Protein AF-W2LVV0-F1 (afdb_monomer_lite)

Radius of gyration: 15.82 Å; chains: 1; bounding box: 41×34×38 Å

pLDDT: mean 82.51, std 14.77, range [33.84, 97.62]

Foldseek 3Di:
DVPDDPLLVLLPDPPRDPVVSCVVCVVLQPPDDQFDQDDDDPPQKDFDPDLLLQVLCALCVLPPDDSLRSLVVLLVQLPVDPSCPPVDDPVNSVCSSVSVDQDDVSSVLSSCAVQVAWEWEFEAEPSNGTRDIDINHGPRHPYYWYWYDYPSGIMTGCPPSPD

Structure (mmCIF, N/CA/C/O backbone):
data_AF-W2LVV0-F1
#
_entry.id   AF-W2LVV0-F1
#
loop_
_atom_site.group_PDB
_atom_site.id
_atom_site.type_symbol
_atom_site.label_atom_id
_atom_site.label_alt_id
_atom_site.label_comp_id
_atom_site.label_asym_id
_atom_site.label_entity_id
_atom_site.label_seq_id
_atom_site.pdbx_PDB_ins_code
_atom_site.Cartn_x
_atom_site.Cartn_y
_atom_site.Cartn_z
_atom_site.occupancy
_atom_site.B_iso_or_equiv
_atom_site.auth_seq_id
_atom_site.auth_comp_id
_atom_site.auth_asym_id
_atom_site.auth_atom_id
_atom_site.pdbx_PDB_model_num
ATOM 1 N N . MET A 1 1 ? 4.315 15.060 -14.607 1.00 45.94 1 MET A N 1
ATOM 2 C CA . MET A 1 1 ? 5.016 15.284 -13.320 1.00 45.94 1 MET A CA 1
ATOM 3 C C . MET A 1 1 ? 4.344 16.292 -12.378 1.00 45.94 1 MET A C 1
ATOM 5 O O . MET A 1 1 ? 4.401 16.068 -11.175 1.00 45.94 1 MET A O 1
ATOM 9 N N . ASP A 1 2 ? 3.670 17.359 -12.835 1.00 46.56 2 ASP A N 1
ATOM 10 C CA . ASP A 1 2 ? 3.174 18.413 -11.917 1.00 46.56 2 ASP A CA 1
ATOM 11 C C . ASP A 1 2 ? 2.087 18.001 -10.910 1.00 46.56 2 ASP A C 1
ATOM 13 O O . ASP A 1 2 ? 1.953 18.652 -9.874 1.00 46.56 2 ASP A O 1
ATOM 17 N N . LYS A 1 3 ? 1.379 16.887 -11.133 1.00 51.88 3 LYS A N 1
ATOM 18 C CA . LYS A 1 3 ? 0.331 16.383 -10.225 1.00 51.88 3 LYS A CA 1
ATOM 19 C C . LYS A 1 3 ? 0.839 15.521 -9.056 1.00 51.88 3 LYS A C 1
ATOM 21 O O . LYS A 1 3 ? 0.043 15.185 -8.185 1.00 51.88 3 LYS A O 1
ATOM 26 N N . LEU A 1 4 ? 2.119 15.136 -9.019 1.00 50.88 4 LEU A N 1
ATOM 27 C CA . LEU A 1 4 ? 2.638 14.309 -7.921 1.00 50.88 4 LEU A CA 1
ATOM 28 C C . LEU A 1 4 ? 2.866 15.133 -6.641 1.00 50.88 4 LEU A C 1
ATOM 30 O O . LEU A 1 4 ? 3.274 16.296 -6.692 1.00 50.88 4 LEU A O 1
ATOM 34 N N . HIS A 1 5 ? 2.625 14.516 -5.485 1.00 59.22 5 HIS A N 1
ATOM 35 C CA . HIS A 1 5 ? 2.910 15.107 -4.177 1.00 59.22 5 HIS A CA 1
ATOM 36 C C . HIS A 1 5 ? 4.422 15.321 -4.000 1.00 59.22 5 HIS A C 1
ATOM 38 O O . HIS A 1 5 ? 5.210 14.532 -4.517 1.00 59.22 5 HIS A O 1
ATOM 44 N N . ALA A 1 6 ? 4.837 16.377 -3.294 1.00 66.81 6 ALA A N 1
ATOM 45 C CA . ALA A 1 6 ? 6.248 16.774 -3.194 1.00 66.81 6 ALA A CA 1
ATOM 46 C C . ALA A 1 6 ? 7.181 15.639 -2.703 1.00 66.81 6 ALA A C 1
ATOM 48 O O . ALA A 1 6 ? 8.152 15.352 -3.394 1.00 66.81 6 ALA A O 1
ATOM 49 N N . PRO A 1 7 ? 6.836 14.891 -1.639 1.00 62.72 7 PRO A N 1
ATOM 50 C CA . PRO A 1 7 ? 7.554 13.686 -1.237 1.00 62.72 7 PRO A CA 1
ATOM 51 C C . PRO A 1 7 ? 7.756 12.636 -2.336 1.00 62.72 7 PRO A C 1
ATOM 53 O O . PRO A 1 7 ? 8.855 12.106 -2.455 1.00 62.72 7 PRO A O 1
ATOM 56 N N . LEU A 1 8 ? 6.737 12.366 -3.161 1.00 61.12 8 LEU A N 1
ATOM 57 C CA . LEU A 1 8 ? 6.854 11.436 -4.289 1.00 61.12 8 LEU A CA 1
ATOM 58 C C . LEU A 1 8 ? 7.697 12.046 -5.408 1.00 61.12 8 LEU A C 1
ATOM 60 O O . LEU A 1 8 ? 8.566 11.371 -5.938 1.00 61.12 8 LEU A O 1
ATOM 64 N N . LYS A 1 9 ? 7.512 13.336 -5.725 1.00 66.94 9 LYS A N 1
ATOM 65 C CA . LYS A 1 9 ? 8.366 14.050 -6.690 1.00 66.94 9 LYS A CA 1
ATOM 66 C C . LYS A 1 9 ? 9.838 13.976 -6.305 1.00 66.94 9 LYS A C 1
ATOM 68 O O . LYS A 1 9 ? 10.665 13.867 -7.199 1.00 66.94 9 LYS A O 1
ATOM 73 N N . ASP A 1 10 ? 10.148 14.053 -5.014 1.00 64.88 10 ASP A N 1
ATOM 74 C CA . ASP A 1 10 ? 11.518 13.976 -4.515 1.00 64.88 10 ASP A CA 1
ATOM 75 C C . ASP A 1 10 ? 12.077 12.551 -4.591 1.00 64.88 10 ASP A C 1
ATOM 77 O O . ASP A 1 10 ? 13.231 12.399 -4.976 1.00 64.88 10 ASP A O 1
ATOM 81 N N . ILE A 1 11 ? 11.263 11.521 -4.317 1.00 64.25 11 ILE A N 1
ATOM 82 C CA . ILE A 1 11 ? 11.624 10.108 -4.555 1.00 64.25 11 ILE A CA 1
ATOM 83 C C . ILE A 1 11 ? 11.912 9.854 -6.040 1.00 64.25 11 ILE A C 1
ATOM 85 O O . ILE A 1 11 ? 12.829 9.110 -6.369 1.00 64.25 11 ILE A O 1
ATOM 89 N N . LEU A 1 12 ? 11.171 10.510 -6.938 1.00 60.22 12 LEU A N 1
ATOM 90 C CA . LEU A 1 12 ? 11.363 10.407 -8.386 1.00 60.22 12 LEU A CA 1
ATOM 91 C C . LEU A 1 12 ? 12.604 11.138 -8.923 1.00 60.22 12 LEU A C 1
ATOM 93 O O . LEU A 1 12 ? 12.860 11.089 -10.128 1.00 60.22 12 LEU A O 1
ATOM 97 N N . ARG A 1 13 ? 13.358 11.867 -8.092 1.00 68.19 13 ARG A N 1
ATOM 98 C CA . ARG A 1 13 ? 14.565 12.552 -8.566 1.00 68.19 13 ARG A CA 1
ATOM 99 C C . ARG A 1 13 ? 15.727 11.575 -8.675 1.00 68.19 13 ARG A C 1
ATOM 101 O O . ARG A 1 13 ? 15.986 10.787 -7.774 1.00 68.19 13 ARG A O 1
ATOM 108 N N . THR A 1 14 ? 16.498 11.705 -9.749 1.00 55.34 14 THR A N 1
ATOM 109 C CA . THR A 1 14 ? 17.702 10.900 -10.016 1.00 55.34 14 THR A CA 1
ATOM 110 C C . THR A 1 14 ? 18.805 11.032 -8.955 1.00 55.34 14 THR A C 1
ATOM 112 O O . THR A 1 14 ? 19.739 10.238 -8.959 1.00 55.34 14 THR A O 1
ATOM 115 N N . ASP A 1 15 ? 18.724 12.015 -8.055 1.00 73.12 15 ASP A N 1
ATOM 116 C CA . ASP A 1 15 ? 19.655 12.259 -6.946 1.00 73.12 15 ASP A CA 1
ATOM 117 C C . ASP A 1 15 ? 19.029 12.013 -5.555 1.00 73.12 15 ASP A C 1
ATOM 119 O O . ASP A 1 15 ? 19.514 12.538 -4.548 1.00 73.12 15 ASP A O 1
ATOM 123 N N . PHE A 1 16 ? 17.954 11.218 -5.480 1.00 61.31 16 PHE A N 1
ATOM 124 C CA . PHE A 1 16 ? 17.218 10.964 -4.243 1.00 61.31 16 PHE A CA 1
ATOM 125 C C . PHE A 1 16 ? 18.111 10.436 -3.105 1.00 61.31 16 PHE A C 1
ATOM 127 O O . PHE A 1 16 ? 18.671 9.341 -3.163 1.00 61.31 16 PHE A O 1
ATOM 134 N N . ASN A 1 17 ? 18.192 11.209 -2.017 1.00 75.94 17 ASN A N 1
ATOM 135 C CA . ASN A 1 17 ? 18.851 10.812 -0.776 1.00 75.94 17 ASN A CA 1
ATOM 136 C C . ASN A 1 17 ? 17.813 10.593 0.330 1.00 75.94 17 ASN A C 1
ATOM 138 O O . ASN A 1 17 ? 17.211 11.543 0.840 1.00 75.94 17 ASN A O 1
ATOM 142 N N . ILE A 1 18 ? 17.662 9.336 0.745 1.00 62.00 18 ILE A N 1
ATOM 143 C CA . ILE A 1 18 ? 16.659 8.916 1.728 1.00 62.00 18 ILE A CA 1
ATOM 144 C C . ILE A 1 18 ? 16.819 9.596 3.098 1.00 62.00 18 ILE A C 1
ATOM 146 O O . ILE A 1 18 ? 15.822 9.929 3.736 1.00 62.00 18 ILE A O 1
ATOM 150 N N . ASN A 1 19 ? 18.051 9.876 3.536 1.00 65.88 19 ASN A N 1
ATOM 151 C CA . ASN A 1 19 ? 18.308 10.514 4.831 1.00 65.88 19 ASN A CA 1
ATOM 152 C C . ASN A 1 19 ? 17.931 11.999 4.800 1.00 65.88 19 ASN A C 1
ATOM 154 O O . ASN A 1 19 ? 17.332 12.516 5.744 1.00 65.88 19 ASN A O 1
ATOM 158 N N . THR A 1 20 ? 18.246 12.681 3.697 1.00 70.88 20 THR A N 1
ATOM 159 C CA . THR A 1 20 ? 17.878 14.086 3.481 1.00 70.88 20 THR A CA 1
ATOM 160 C C . THR A 1 20 ? 16.367 14.247 3.354 1.00 70.88 20 THR A C 1
ATOM 162 O O . THR A 1 20 ? 15.802 15.156 3.958 1.00 70.88 20 THR A O 1
ATOM 165 N N . TRP A 1 21 ? 15.704 13.342 2.631 1.00 73.50 21 TRP A N 1
ATOM 166 C CA . TRP A 1 21 ? 14.247 13.321 2.520 1.00 73.50 21 TRP A CA 1
ATOM 167 C C . TRP A 1 21 ? 13.585 13.084 3.880 1.00 73.50 21 TRP A C 1
ATOM 169 O O . TRP A 1 21 ? 12.680 13.825 4.261 1.00 73.50 21 TRP A O 1
ATOM 179 N N . HIS A 1 22 ? 14.076 12.110 4.654 1.00 59.84 22 HIS A N 1
ATOM 180 C CA . HIS A 1 22 ? 13.519 11.805 5.970 1.00 59.84 22 HIS A CA 1
ATOM 181 C C . HIS A 1 22 ? 13.619 13.009 6.911 1.00 59.84 22 HIS A C 1
ATOM 183 O O . HIS A 1 22 ? 12.620 13.389 7.512 1.00 59.84 22 HIS A O 1
ATOM 189 N N . ALA A 1 23 ? 14.778 13.673 6.970 1.00 71.00 23 ALA A N 1
ATOM 190 C CA . ALA A 1 23 ? 14.957 14.892 7.758 1.00 71.00 23 ALA A CA 1
ATOM 191 C C . ALA A 1 23 ? 14.060 16.045 7.273 1.00 71.00 23 ALA A C 1
ATOM 193 O O . ALA A 1 23 ? 13.459 16.752 8.084 1.00 71.00 23 ALA A O 1
ATOM 194 N N . ALA A 1 24 ? 13.932 16.222 5.953 1.00 68.94 24 ALA A N 1
ATOM 195 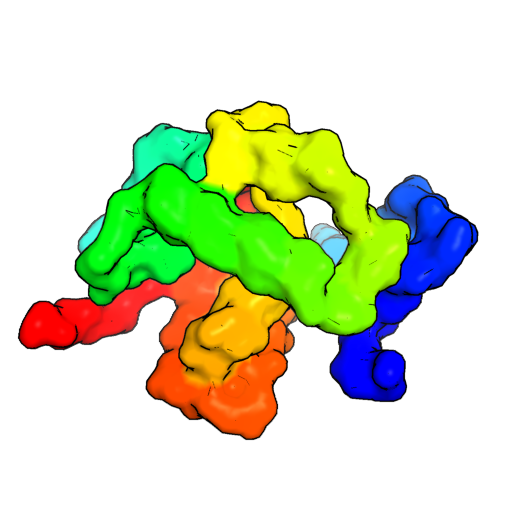C CA . ALA A 1 24 ? 13.117 17.280 5.362 1.00 68.94 24 ALA A CA 1
ATOM 196 C C . ALA A 1 24 ? 11.632 17.127 5.706 1.00 68.94 24 ALA A C 1
ATOM 198 O O . ALA A 1 24 ? 10.971 18.127 5.975 1.00 68.94 24 ALA A O 1
ATOM 199 N N . TYR A 1 25 ? 11.117 15.898 5.761 1.00 66.62 25 TYR A N 1
ATOM 200 C CA . TYR A 1 25 ? 9.703 15.618 6.016 1.00 66.62 25 TYR A CA 1
ATOM 201 C C . TYR A 1 25 ? 9.405 15.132 7.443 1.00 66.62 25 TYR A C 1
ATOM 203 O O . TYR A 1 25 ? 8.243 14.913 7.781 1.00 66.62 25 TYR A O 1
ATOM 211 N N . GLN A 1 26 ? 10.412 15.054 8.321 1.00 63.00 26 GLN A N 1
ATOM 212 C CA . GLN A 1 26 ? 10.257 14.645 9.724 1.00 63.00 26 GLN A CA 1
ATOM 213 C C . GLN A 1 26 ? 9.251 15.523 10.483 1.00 63.00 26 GLN A C 1
ATOM 215 O O . GLN A 1 26 ? 8.504 15.031 11.319 1.00 63.00 26 GLN A O 1
ATOM 220 N N . HIS A 1 27 ? 9.178 16.815 10.159 1.00 60.56 27 HIS A N 1
ATOM 221 C CA . HIS A 1 27 ? 8.241 17.756 10.780 1.00 60.56 27 HIS A CA 1
ATOM 222 C C . HIS A 1 27 ? 6.764 17.498 10.421 1.00 60.56 27 HIS A C 1
ATOM 224 O O . HIS A 1 27 ? 5.877 17.990 11.119 1.00 60.56 27 HIS A O 1
ATOM 230 N N . LEU A 1 28 ? 6.481 16.731 9.357 1.00 57.31 28 LEU A N 1
ATOM 231 C CA . LEU A 1 28 ? 5.122 16.269 9.042 1.00 57.31 28 LEU A CA 1
ATOM 232 C C . LEU A 1 28 ? 4.650 15.189 10.028 1.00 57.31 28 LEU A C 1
ATOM 234 O O . LEU A 1 28 ? 3.449 14.981 10.191 1.00 57.31 28 LEU A O 1
ATOM 238 N N . ILE A 1 29 ? 5.583 14.538 10.726 1.00 57.69 29 ILE A N 1
ATOM 239 C CA . ILE A 1 29 ? 5.313 13.587 11.802 1.00 57.69 29 ILE A CA 1
ATOM 240 C C . ILE A 1 29 ? 5.043 14.415 13.070 1.00 57.69 29 ILE A C 1
ATOM 242 O O . ILE A 1 29 ? 5.929 14.686 13.873 1.00 57.69 29 ILE A O 1
ATOM 246 N N . SER A 1 30 ? 3.808 14.907 13.217 1.00 55.44 30 SER A N 1
ATOM 247 C CA . SER A 1 30 ? 3.424 15.870 14.264 1.00 55.44 30 SER A CA 1
ATOM 248 C C . SER A 1 30 ? 3.599 15.293 15.675 1.00 55.44 30 SER A C 1
ATOM 250 O O . SER A 1 30 ? 2.808 14.451 16.090 1.00 55.44 30 SER A O 1
ATOM 252 N N . ASP A 1 31 ? 4.631 15.704 16.413 1.00 54.41 31 ASP A N 1
ATOM 253 C CA . ASP A 1 31 ? 5.027 15.108 17.707 1.00 54.41 31 ASP A CA 1
ATOM 254 C C . ASP A 1 31 ? 4.272 15.679 18.934 1.00 54.41 31 ASP A C 1
ATOM 256 O O . ASP A 1 31 ? 4.563 15.331 20.074 1.00 54.41 31 ASP A O 1
ATOM 260 N N . GLY A 1 32 ? 3.293 16.575 18.728 1.00 52.22 32 GLY A N 1
ATOM 261 C CA . GLY A 1 32 ? 2.701 17.373 19.820 1.00 52.22 32 GLY A CA 1
ATOM 262 C C . GLY A 1 32 ? 1.173 17.477 19.882 1.00 52.22 32 GLY A C 1
ATOM 263 O O . GLY A 1 32 ? 0.648 17.983 20.872 1.00 52.22 32 GLY A O 1
ATOM 264 N N . ALA A 1 33 ? 0.432 17.011 18.875 1.00 55.22 33 ALA A N 1
ATOM 265 C CA . ALA A 1 33 ? -1.031 16.964 18.930 1.00 55.22 33 ALA A CA 1
ATOM 266 C C . ALA A 1 33 ? -1.498 15.602 19.459 1.00 55.22 33 ALA A C 1
ATOM 268 O O . ALA A 1 33 ? -0.857 14.582 19.209 1.00 55.22 33 ALA A O 1
ATOM 269 N N . THR A 1 34 ? -2.638 15.547 20.157 1.00 63.25 34 THR A N 1
ATOM 270 C CA . THR A 1 34 ? -3.298 14.270 20.462 1.00 63.25 34 THR A CA 1
ATOM 271 C C . THR A 1 34 ? -3.759 13.646 19.143 1.00 63.25 34 THR A C 1
ATOM 273 O O . THR A 1 34 ? -4.863 13.904 18.675 1.00 63.25 34 THR A O 1
ATOM 276 N N . ARG A 1 35 ? -2.866 12.883 18.505 1.00 67.19 35 ARG A N 1
ATOM 277 C CA . ARG A 1 35 ? -3.097 12.201 17.229 1.00 67.19 35 ARG A CA 1
ATOM 278 C C . ARG A 1 35 ? -4.361 11.339 17.319 1.00 67.19 35 ARG A C 1
ATOM 280 O O . ARG A 1 35 ? -4.584 10.696 18.352 1.00 67.19 35 ARG A O 1
ATOM 287 N N . GLU A 1 36 ? -5.165 11.347 16.250 1.00 79.62 36 GLU A N 1
ATOM 288 C CA . GLU A 1 36 ? -6.372 10.517 16.102 1.00 79.62 36 GLU A CA 1
ATOM 289 C C . GLU A 1 36 ? -6.025 9.063 16.429 1.00 79.62 36 GLU A C 1
ATOM 291 O O . GLU A 1 36 ? -5.108 8.498 15.838 1.00 79.62 36 GLU A O 1
ATOM 296 N N . LEU A 1 37 ? -6.739 8.452 17.375 1.00 77.19 37 LEU A N 1
ATOM 297 C CA . LEU A 1 37 ? -6.604 7.023 17.631 1.00 77.19 37 LEU A CA 1
ATOM 298 C C . LEU A 1 37 ? -7.359 6.263 16.538 1.00 77.19 37 LEU A C 1
ATOM 300 O O . LEU A 1 37 ? -8.590 6.310 16.493 1.00 77.19 37 LEU A O 1
ATOM 304 N N . VAL A 1 38 ? -6.637 5.533 15.695 1.00 75.62 38 VAL A N 1
ATOM 305 C CA . VAL A 1 38 ? -7.236 4.695 14.659 1.00 75.62 38 VAL A CA 1
ATOM 306 C C . VAL A 1 38 ? -7.567 3.346 15.283 1.00 75.62 38 VAL A C 1
ATOM 308 O O . VAL A 1 38 ? -6.683 2.557 15.602 1.00 75.62 38 VAL A O 1
ATOM 311 N N . ARG A 1 39 ? -8.858 3.076 15.486 1.00 75.94 39 ARG A N 1
ATOM 312 C CA . ARG A 1 39 ? -9.323 1.766 15.955 1.00 75.94 39 ARG A CA 1
ATOM 313 C C . ARG A 1 39 ? -9.569 0.867 14.749 1.00 75.94 39 ARG A C 1
ATOM 315 O O . ARG A 1 39 ? -10.479 1.134 13.968 1.00 75.94 39 ARG A O 1
ATOM 322 N N . PHE A 1 40 ? -8.764 -0.180 14.611 1.00 70.75 40 PHE A N 1
ATOM 323 C CA . PHE A 1 40 ? -8.925 -1.199 13.582 1.00 70.75 40 PHE A CA 1
ATOM 324 C C . PHE A 1 40 ? -8.972 -2.582 14.230 1.00 70.75 40 PHE A C 1
ATOM 326 O O . PHE A 1 40 ? -8.094 -2.969 14.996 1.00 70.75 40 PHE A O 1
ATOM 333 N N . SER A 1 41 ? -10.049 -3.308 13.962 1.00 70.69 41 SER A N 1
ATOM 334 C CA . SER A 1 41 ? -10.287 -4.658 14.461 1.00 70.69 41 SER A CA 1
ATOM 335 C C . SER A 1 41 ? -11.260 -5.367 13.530 1.00 70.69 41 SER A C 1
ATOM 337 O O . SER A 1 41 ? -12.104 -4.723 12.904 1.00 70.69 41 SER A O 1
ATOM 339 N N . ALA A 1 42 ? -11.181 -6.693 13.469 1.00 69.69 42 ALA A N 1
ATOM 340 C CA . ALA A 1 42 ? -12.230 -7.488 12.842 1.00 69.69 42 ALA A CA 1
ATOM 341 C C . ALA A 1 42 ? -13.589 -7.249 13.549 1.00 69.69 42 ALA A C 1
ATOM 343 O O . ALA A 1 42 ? -13.599 -6.994 14.759 1.00 69.69 42 ALA A O 1
ATOM 344 N N . PRO A 1 43 ? -14.730 -7.340 12.837 1.00 77.62 43 PRO A N 1
ATOM 345 C CA . PRO A 1 43 ? -14.865 -7.712 11.423 1.00 77.62 43 PRO A CA 1
ATOM 346 C C . PRO A 1 43 ? -14.718 -6.541 10.436 1.00 77.62 43 PRO A C 1
ATOM 348 O O . PRO A 1 43 ? -14.614 -6.779 9.238 1.00 77.62 43 PRO A O 1
ATOM 351 N N . ASP A 1 44 ? -14.672 -5.297 10.919 1.00 81.12 44 ASP A N 1
ATOM 352 C CA . ASP A 1 44 ? -14.658 -4.091 10.071 1.00 81.12 44 ASP A CA 1
ATOM 353 C C . ASP A 1 44 ? -13.342 -3.908 9.293 1.00 81.12 44 ASP A C 1
ATOM 355 O O . ASP A 1 44 ? -13.233 -3.056 8.409 1.00 81.12 44 ASP A O 1
ATOM 359 N N . TRP A 1 45 ? -12.328 -4.702 9.636 1.00 87.50 45 TRP A N 1
ATOM 360 C CA . TRP A 1 45 ? -11.016 -4.715 9.010 1.00 87.50 45 TRP A CA 1
ATOM 361 C C . TRP A 1 45 ? -10.606 -6.137 8.668 1.00 87.50 45 TRP A C 1
ATOM 363 O O . TRP A 1 45 ? -10.685 -7.043 9.503 1.00 87.50 45 TRP A O 1
ATOM 373 N N . TYR A 1 46 ? -10.085 -6.305 7.458 1.00 89.44 46 TYR A N 1
ATOM 374 C CA . TYR A 1 46 ? -9.319 -7.479 7.102 1.00 89.44 46 TYR A CA 1
ATOM 375 C C . TYR A 1 46 ? -7.877 -7.248 7.542 1.00 89.44 46 TYR A C 1
ATOM 377 O O . TYR A 1 46 ? -7.193 -6.332 7.076 1.00 89.44 46 TYR A O 1
ATOM 385 N N . ILE A 1 47 ? -7.449 -8.083 8.482 1.00 88.50 47 ILE A N 1
ATOM 386 C CA . ILE A 1 47 ? -6.104 -8.099 9.039 1.00 88.50 47 ILE A CA 1
ATOM 387 C C . ILE A 1 47 ? -5.474 -9.400 8.532 1.00 88.50 47 ILE A C 1
ATOM 389 O O . ILE A 1 47 ? -5.949 -10.473 8.914 1.00 88.50 47 ILE A O 1
ATOM 393 N N . PRO A 1 48 ? -4.463 -9.333 7.646 1.00 88.94 48 PRO A N 1
ATOM 394 C CA . PRO A 1 48 ? -3.741 -10.513 7.170 1.00 88.94 48 PRO A CA 1
ATOM 395 C C . PRO A 1 48 ? -3.093 -11.311 8.319 1.00 88.94 48 PRO A C 1
ATOM 397 O O . PRO A 1 48 ? 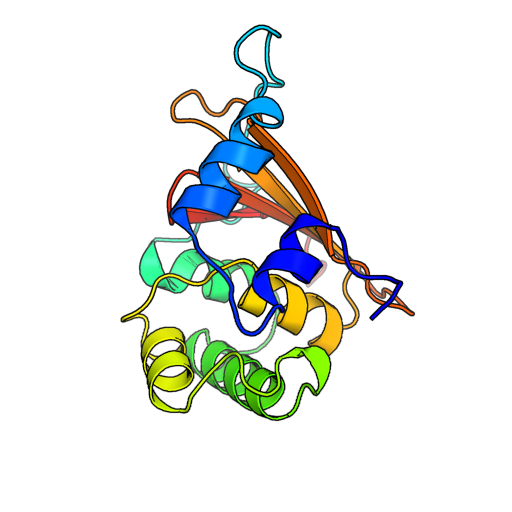-3.230 -10.965 9.489 1.00 88.94 48 PRO A O 1
ATOM 400 N N . VAL A 1 49 ? -2.383 -12.394 8.008 1.00 84.12 49 VAL A N 1
ATOM 401 C CA . VAL A 1 49 ? -1.520 -13.091 8.991 1.00 84.12 49 VAL A CA 1
ATOM 402 C C . VAL A 1 49 ? -0.039 -12.877 8.670 1.00 84.12 49 VAL A C 1
ATOM 404 O O . VAL A 1 49 ? 0.795 -12.810 9.567 1.00 84.12 49 VAL A O 1
ATOM 407 N N . ASP A 1 50 ? 0.291 -12.760 7.384 1.00 84.19 50 ASP A N 1
ATOM 408 C CA . ASP A 1 50 ? 1.653 -12.568 6.892 1.00 84.19 50 ASP A CA 1
ATOM 409 C C . ASP A 1 50 ? 1.958 -11.073 6.734 1.00 84.19 50 ASP A C 1
ATOM 411 O O . ASP A 1 50 ? 1.373 -10.406 5.880 1.00 84.19 50 ASP A O 1
ATOM 415 N N . GLU A 1 51 ? 2.893 -10.564 7.540 1.00 82.19 51 GLU A N 1
ATOM 416 C CA . GLU A 1 51 ? 3.361 -9.175 7.493 1.00 82.19 51 GLU A CA 1
ATOM 417 C C . GLU A 1 51 ? 3.945 -8.793 6.135 1.00 82.19 51 GLU A C 1
ATOM 419 O O . GLU A 1 51 ? 3.563 -7.770 5.565 1.00 82.19 51 GLU A O 1
ATOM 424 N N . ARG A 1 52 ? 4.824 -9.629 5.576 1.00 84.50 52 ARG A N 1
ATOM 425 C CA . ARG A 1 52 ? 5.564 -9.313 4.344 1.00 84.50 52 ARG A CA 1
ATOM 426 C C . ARG A 1 52 ? 4.653 -9.262 3.128 1.00 84.50 52 ARG A C 1
ATOM 428 O O . ARG A 1 52 ? 4.936 -8.550 2.170 1.00 84.50 52 ARG A O 1
ATOM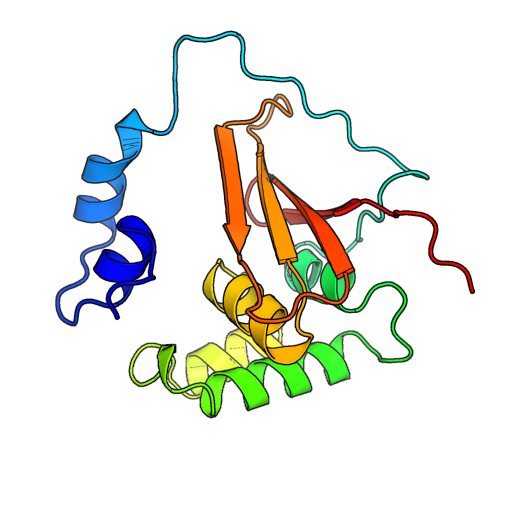 435 N N . ARG A 1 53 ? 3.544 -10.000 3.174 1.00 89.12 53 ARG A N 1
ATOM 436 C CA . ARG A 1 53 ? 2.528 -10.027 2.113 1.00 89.12 53 ARG A CA 1
ATOM 437 C C . ARG A 1 53 ? 1.278 -9.231 2.462 1.00 89.12 53 ARG A C 1
ATOM 439 O O . ARG A 1 53 ? 0.339 -9.218 1.669 1.00 89.12 53 ARG A O 1
ATOM 446 N N . SER A 1 54 ? 1.258 -8.555 3.610 1.00 92.19 54 SER A N 1
ATOM 447 C CA . SER A 1 54 ? 0.053 -7.925 4.152 1.00 92.19 54 SER A CA 1
ATOM 448 C C . SER A 1 54 ? -0.565 -6.910 3.189 1.00 92.19 54 SER A C 1
ATOM 450 O O . SER A 1 54 ? -1.783 -6.919 3.015 1.00 92.19 54 SER A O 1
ATOM 452 N N . LEU A 1 55 ? 0.247 -6.116 2.474 1.00 94.94 55 LEU A N 1
ATOM 453 C CA . LEU A 1 55 ? -0.267 -5.196 1.455 1.00 94.94 55 LEU A CA 1
ATOM 454 C C . LEU A 1 55 ? -0.976 -5.939 0.314 1.00 94.94 55 LEU A C 1
ATOM 456 O O . LEU A 1 55 ? -2.099 -5.588 -0.036 1.00 94.94 55 LEU A O 1
ATOM 460 N N . PHE A 1 56 ? -0.355 -6.974 -0.256 1.00 95.44 56 PHE A N 1
ATOM 461 C CA . PHE A 1 56 ? -0.960 -7.737 -1.353 1.00 95.44 56 PHE A CA 1
ATOM 462 C C . PHE A 1 56 ? -2.221 -8.465 -0.904 1.00 95.44 56 PHE A C 1
ATOM 464 O O . PHE A 1 56 ? -3.222 -8.422 -1.611 1.00 95.44 56 PHE A O 1
ATOM 471 N N . CYS A 1 57 ? -2.205 -9.057 0.293 1.00 94.31 57 CYS A N 1
ATOM 472 C CA . CYS A 1 57 ? -3.389 -9.647 0.912 1.00 94.31 57 CYS A CA 1
ATOM 473 C C . CYS A 1 57 ? -4.523 -8.620 1.028 1.00 94.31 57 CYS A C 1
ATOM 475 O O . CYS A 1 57 ? -5.664 -8.935 0.711 1.00 94.31 57 CYS A O 1
ATOM 477 N N . CYS A 1 58 ? -4.217 -7.393 1.453 1.00 94.75 58 CYS A N 1
ATOM 478 C CA . CYS A 1 58 ? -5.191 -6.310 1.566 1.00 94.75 58 CYS A CA 1
ATOM 479 C C . CYS A 1 58 ? -5.758 -5.876 0.210 1.00 94.75 58 CYS A C 1
ATOM 481 O O . CYS A 1 58 ? -6.962 -5.680 0.084 1.00 94.75 58 CYS A O 1
ATOM 483 N N . LEU A 1 59 ? -4.901 -5.719 -0.797 1.00 94.69 59 LEU A N 1
ATOM 484 C CA . LEU A 1 59 ? -5.299 -5.222 -2.114 1.00 94.69 59 LEU A CA 1
ATOM 485 C C . LEU A 1 59 ? -6.059 -6.263 -2.946 1.00 94.69 59 LEU A C 1
ATOM 487 O O . LEU A 1 59 ? -6.927 -5.888 -3.729 1.00 94.69 59 LEU A O 1
ATOM 491 N N . VAL A 1 60 ? -5.751 -7.553 -2.771 1.00 94.94 60 VAL A N 1
ATOM 492 C CA . VAL A 1 60 ? -6.480 -8.652 -3.422 1.00 94.94 60 VAL A CA 1
ATOM 493 C C . VAL A 1 60 ? -7.752 -9.042 -2.668 1.00 94.94 60 VAL A C 1
ATOM 495 O O . VAL A 1 60 ? -8.558 -9.822 -3.168 1.00 94.94 60 VAL A O 1
ATOM 498 N N . HIS A 1 61 ? -7.952 -8.530 -1.452 1.00 92.19 61 HIS A N 1
ATOM 499 C CA . HIS A 1 61 ? -9.100 -8.904 -0.639 1.00 92.19 61 HIS A CA 1
ATOM 500 C C . HIS A 1 61 ? -10.416 -8.573 -1.365 1.00 92.19 61 HIS A C 1
ATOM 502 O O . HIS A 1 61 ? -10.637 -7.443 -1.798 1.00 92.19 61 HIS A O 1
ATOM 508 N N . GLY A 1 62 ? -11.279 -9.581 -1.516 1.00 86.06 62 GLY A N 1
ATOM 509 C CA . GLY A 1 62 ? -12.540 -9.476 -2.256 1.00 86.06 62 GLY A CA 1
ATOM 510 C C . GLY A 1 62 ? -12.413 -9.501 -3.784 1.00 86.06 62 GLY A C 1
ATOM 511 O O . GLY A 1 62 ? -13.409 -9.274 -4.464 1.00 86.06 62 GLY A O 1
ATOM 512 N N . LEU A 1 63 ? -11.223 -9.776 -4.325 1.00 90.38 63 LEU A N 1
ATOM 513 C CA . LEU A 1 63 ? -11.024 -10.133 -5.729 1.00 90.38 63 LEU A CA 1
ATOM 514 C C . LEU A 1 63 ? -10.954 -11.659 -5.876 1.00 90.38 63 LEU A C 1
ATOM 516 O O . LEU A 1 63 ? -10.467 -12.353 -4.983 1.00 90.38 63 LEU A O 1
ATOM 520 N N . ASP A 1 64 ? -11.390 -12.176 -7.023 1.00 92.25 64 ASP A N 1
ATOM 521 C CA . ASP A 1 64 ? -11.261 -13.596 -7.377 1.00 92.25 64 ASP A CA 1
ATOM 522 C C . ASP A 1 64 ? -9.851 -13.891 -7.924 1.00 92.25 64 ASP A C 1
ATOM 524 O O . ASP A 1 64 ? -9.648 -14.128 -9.113 1.00 92.25 64 ASP A O 1
ATOM 528 N N . MET A 1 65 ? -8.841 -13.735 -7.063 1.00 93.56 65 MET A N 1
ATOM 529 C CA . MET A 1 65 ? -7.429 -13.905 -7.413 1.00 93.56 65 MET A CA 1
ATOM 530 C C . MET A 1 65 ? -6.611 -14.323 -6.189 1.00 93.56 65 MET A C 1
ATOM 532 O O . MET A 1 65 ? -6.854 -13.860 -5.072 1.00 93.56 65 MET A O 1
ATOM 536 N N . SER A 1 66 ? -5.604 -15.179 -6.375 1.00 94.62 66 SER A N 1
ATOM 537 C CA . SER A 1 66 ? -4.673 -15.496 -5.288 1.00 94.62 66 SER A CA 1
ATOM 538 C C . SER A 1 66 ? -3.700 -14.341 -5.012 1.00 94.62 66 SER A C 1
ATOM 540 O O . SER A 1 66 ? -3.377 -13.541 -5.889 1.00 94.62 66 SER A O 1
ATOM 542 N N . VAL A 1 67 ? -3.148 -14.281 -3.795 1.00 94.00 67 VAL A N 1
ATOM 543 C CA . VAL A 1 67 ? -2.140 -13.266 -3.417 1.00 94.00 67 VAL A CA 1
ATOM 544 C C . VAL A 1 67 ? -0.922 -13.299 -4.349 1.00 94.00 67 VAL A C 1
ATOM 546 O O . VAL A 1 67 ? -0.384 -12.251 -4.697 1.00 94.00 67 VAL A O 1
ATOM 549 N N . TYR A 1 68 ? -0.492 -14.493 -4.768 1.00 93.25 68 TYR A N 1
ATOM 550 C CA . TYR A 1 68 ? 0.661 -14.657 -5.656 1.00 93.25 68 TYR A CA 1
ATOM 551 C C . TYR A 1 68 ? 0.371 -14.152 -7.074 1.00 93.25 68 TYR A C 1
ATOM 553 O O . TYR A 1 68 ? 1.151 -13.372 -7.620 1.00 93.25 68 TYR A O 1
ATOM 561 N N . GLU A 1 69 ? -0.770 -14.541 -7.653 1.00 95.50 69 GLU A N 1
ATOM 562 C CA . GLU A 1 69 ? -1.205 -14.041 -8.964 1.00 95.50 69 GLU A CA 1
ATOM 563 C C . GLU A 1 69 ? -1.381 -12.522 -8.949 1.00 95.50 69 GLU A C 1
ATOM 565 O O . GLU A 1 69 ? -1.002 -11.843 -9.906 1.00 95.50 69 GLU A O 1
ATOM 570 N N . TYR A 1 70 ? -1.883 -11.978 -7.840 1.00 96.44 70 TYR A N 1
ATOM 571 C CA . TYR A 1 70 ? -2.038 -10.544 -7.663 1.00 96.44 70 TYR A CA 1
ATOM 572 C C . TYR A 1 70 ? -0.697 -9.815 -7.608 1.00 96.44 70 TYR A C 1
ATOM 574 O O . TYR A 1 70 ? -0.499 -8.840 -8.331 1.00 96.44 70 TYR A O 1
ATOM 582 N N . ALA A 1 71 ? 0.247 -10.300 -6.798 1.00 95.56 71 ALA A N 1
ATOM 583 C CA . ALA A 1 71 ? 1.579 -9.713 -6.701 1.00 95.56 71 ALA A CA 1
ATOM 584 C C . ALA A 1 71 ? 2.309 -9.740 -8.056 1.00 95.56 71 ALA A C 1
ATOM 586 O O . ALA A 1 71 ? 2.940 -8.756 -8.445 1.00 95.56 71 ALA A O 1
ATOM 587 N N . MET A 1 72 ? 2.171 -10.829 -8.818 1.00 95.75 72 MET A N 1
ATOM 588 C CA . MET A 1 72 ? 2.712 -10.930 -10.175 1.00 95.75 72 MET A CA 1
ATOM 589 C C . MET A 1 72 ? 2.042 -9.934 -11.131 1.00 95.75 72 MET A C 1
ATOM 591 O O . MET A 1 72 ? 2.732 -9.211 -11.843 1.00 95.75 72 MET A O 1
ATOM 595 N N . THR A 1 73 ? 0.709 -9.860 -11.129 1.00 97.62 73 THR A N 1
ATOM 596 C CA . THR A 1 73 ? -0.053 -8.916 -11.965 1.00 97.62 73 THR A CA 1
ATOM 597 C C . THR A 1 73 ? 0.351 -7.472 -11.681 1.00 97.62 73 THR A C 1
ATOM 599 O O . THR A 1 73 ? 0.661 -6.725 -12.608 1.00 97.62 73 THR A O 1
ATOM 602 N N . LEU A 1 74 ? 0.407 -7.093 -10.403 1.00 97.31 74 LEU A N 1
ATOM 603 C CA . LEU A 1 74 ? 0.739 -5.735 -9.990 1.00 97.31 74 LEU A CA 1
ATOM 604 C C . LEU A 1 74 ? 2.187 -5.371 -10.331 1.00 97.31 74 LEU A C 1
ATOM 606 O O . LEU A 1 74 ? 2.420 -4.307 -10.892 1.00 97.31 74 LEU A O 1
ATOM 610 N N . THR A 1 75 ? 3.155 -6.250 -10.064 1.00 96.06 75 THR A N 1
ATOM 611 C CA . THR A 1 75 ? 4.567 -5.971 -10.393 1.00 96.06 75 THR A CA 1
ATOM 612 C C . THR A 1 75 ? 4.829 -5.946 -11.900 1.00 96.06 75 THR A C 1
ATOM 614 O O . THR A 1 75 ? 5.609 -5.118 -12.367 1.00 96.06 75 THR A O 1
ATOM 617 N N . ASN A 1 76 ? 4.130 -6.767 -12.690 1.00 96.81 76 ASN A N 1
ATOM 618 C CA . ASN A 1 76 ? 4.165 -6.663 -14.150 1.00 96.81 76 ASN A CA 1
ATOM 619 C C . ASN A 1 76 ? 3.565 -5.335 -14.632 1.00 96.81 76 ASN A C 1
ATOM 621 O O . ASN A 1 76 ? 4.120 -4.702 -15.524 1.00 96.81 76 ASN A O 1
ATOM 625 N N . TYR A 1 77 ? 2.459 -4.885 -14.032 1.00 97.19 77 TYR A N 1
ATOM 626 C CA . TYR A 1 77 ? 1.881 -3.580 -14.345 1.00 97.19 77 TYR A CA 1
ATOM 627 C C . TYR A 1 77 ? 2.838 -2.435 -13.985 1.00 97.19 77 TYR A C 1
ATOM 629 O O . TYR A 1 77 ? 3.039 -1.538 -14.804 1.00 97.19 77 TYR A O 1
ATOM 637 N N . MET A 1 78 ? 3.487 -2.495 -12.817 1.00 95.88 78 MET A N 1
ATOM 638 C CA . MET A 1 78 ? 4.499 -1.522 -12.384 1.00 95.88 78 MET A CA 1
ATOM 639 C C . MET A 1 78 ? 5.634 -1.378 -13.400 1.00 95.88 78 MET A C 1
ATOM 641 O O . MET A 1 78 ? 5.990 -0.252 -13.727 1.00 95.88 78 MET A O 1
ATOM 645 N N . ALA A 1 79 ? 6.128 -2.487 -13.961 1.00 94.81 79 ALA A N 1
ATOM 646 C CA . ALA A 1 79 ? 7.164 -2.471 -15.000 1.00 94.81 79 ALA A CA 1
ATOM 647 C C . ALA A 1 79 ? 6.735 -1.740 -16.288 1.00 94.81 79 ALA A C 1
ATOM 649 O O . ALA A 1 79 ? 7.574 -1.292 -17.062 1.00 94.81 79 ALA A O 1
ATOM 650 N N . THR A 1 80 ? 5.427 -1.625 -16.535 1.00 95.06 80 THR A N 1
ATOM 651 C CA . THR A 1 80 ? 4.869 -0.914 -17.700 1.00 95.06 80 THR A CA 1
ATOM 652 C C . THR A 1 80 ? 4.412 0.509 -17.383 1.00 95.06 80 THR A C 1
ATOM 654 O O . THR A 1 80 ? 4.055 1.264 -18.291 1.00 95.06 80 THR A O 1
ATOM 657 N N . LEU A 1 81 ? 4.382 0.887 -16.102 1.00 93.44 81 LEU A N 1
ATOM 658 C CA . LEU A 1 81 ? 3.847 2.162 -15.657 1.00 93.44 81 LEU A CA 1
ATOM 659 C C . LEU A 1 81 ? 4.914 3.245 -15.818 1.00 93.44 81 LEU A C 1
ATOM 661 O O . LEU A 1 81 ? 5.834 3.331 -15.016 1.00 93.44 81 LEU A O 1
ATOM 665 N N . GLY A 1 82 ? 4.764 4.101 -16.832 1.00 91.88 82 GLY A N 1
ATOM 666 C CA . GLY A 1 82 ? 5.771 5.118 -17.170 1.00 91.88 82 GLY A CA 1
ATOM 667 C C . GLY A 1 82 ? 6.117 6.096 -16.038 1.00 91.88 82 GLY A C 1
ATOM 668 O O . GLY A 1 82 ? 7.221 6.623 -16.012 1.00 91.88 82 GLY A O 1
ATOM 669 N N . ASP A 1 83 ? 5.218 6.308 -15.071 1.00 89.38 83 ASP A N 1
ATOM 670 C CA . ASP A 1 83 ? 5.504 7.114 -13.874 1.00 89.38 83 ASP A CA 1
ATOM 671 C C . ASP A 1 83 ? 6.525 6.455 -12.919 1.00 89.38 83 ASP A C 1
ATOM 673 O O . ASP A 1 83 ? 7.058 7.135 -12.042 1.00 89.38 83 ASP A O 1
ATOM 677 N N . LEU A 1 84 ? 6.786 5.151 -13.073 1.00 89.56 84 LEU A N 1
ATOM 678 C CA . LEU A 1 84 ? 7.748 4.367 -12.290 1.00 89.56 84 LEU A CA 1
ATOM 679 C C . LEU A 1 84 ? 9.015 3.993 -13.075 1.00 89.56 84 LEU A C 1
ATOM 681 O O . LEU A 1 84 ? 9.870 3.279 -12.547 1.00 89.56 84 LEU A O 1
ATOM 685 N N . ASP A 1 85 ? 9.143 4.465 -14.317 1.00 88.31 85 ASP A N 1
ATOM 686 C CA . ASP A 1 85 ? 10.293 4.159 -15.166 1.00 88.31 85 ASP A CA 1
ATOM 687 C C . ASP A 1 85 ? 11.606 4.627 -14.512 1.00 88.31 85 ASP A C 1
ATOM 689 O O . ASP A 1 85 ? 11.712 5.745 -14.003 1.00 88.31 85 ASP A O 1
ATOM 693 N N . GLY A 1 86 ? 12.602 3.740 -14.489 1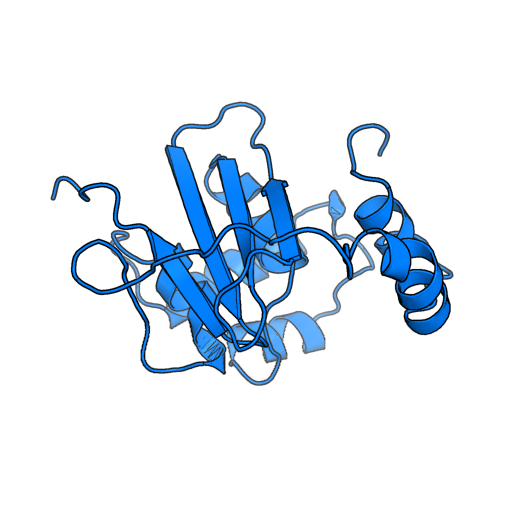.00 86.06 86 GLY A N 1
ATOM 694 C CA . GLY A 1 86 ? 13.907 3.978 -13.864 1.00 86.06 86 GLY A CA 1
ATOM 695 C C . GLY A 1 86 ? 13.950 3.940 -12.329 1.00 86.06 86 GLY A C 1
ATOM 696 O O . GLY A 1 86 ? 15.031 4.114 -11.769 1.00 86.06 86 GLY A O 1
ATOM 697 N N . LEU A 1 87 ? 12.829 3.702 -11.636 1.00 86.75 87 LEU A N 1
ATOM 698 C CA . LEU A 1 87 ? 12.801 3.588 -10.165 1.00 86.75 87 LEU A CA 1
ATOM 699 C C . LEU A 1 87 ? 12.928 2.156 -9.656 1.00 86.75 87 LEU A C 1
ATOM 701 O O . LEU A 1 87 ? 13.300 1.937 -8.505 1.00 86.75 87 LEU A O 1
ATOM 705 N N . LEU A 1 88 ? 12.519 1.201 -10.484 1.00 87.88 88 LEU A N 1
ATOM 706 C CA . LEU A 1 88 ? 12.400 -0.204 -10.138 1.00 87.88 88 LEU A CA 1
ATOM 707 C C . LEU A 1 88 ? 13.129 -1.006 -11.204 1.00 87.88 88 LEU A C 1
ATOM 709 O O . LEU A 1 88 ? 12.823 -0.889 -12.389 1.00 87.88 88 LEU A O 1
ATOM 713 N N . ASP A 1 89 ? 14.087 -1.813 -10.772 1.00 90.06 89 ASP A N 1
ATOM 714 C CA . ASP A 1 89 ? 14.695 -2.832 -11.618 1.00 90.06 89 ASP A CA 1
ATOM 715 C C . ASP A 1 89 ? 13.974 -4.181 -11.455 1.00 90.06 89 ASP A C 1
ATOM 717 O O . ASP A 1 89 ? 13.085 -4.365 -10.612 1.00 90.06 89 ASP A O 1
ATOM 721 N N . ASP A 1 90 ? 14.367 -5.141 -12.288 1.00 91.38 90 ASP A N 1
ATOM 722 C CA . ASP A 1 90 ? 13.785 -6.481 -12.291 1.00 91.38 90 ASP A CA 1
ATOM 723 C C . ASP A 1 90 ? 13.989 -7.215 -10.956 1.00 91.38 90 ASP A C 1
ATOM 725 O O . ASP A 1 90 ? 13.130 -8.003 -10.552 1.00 91.3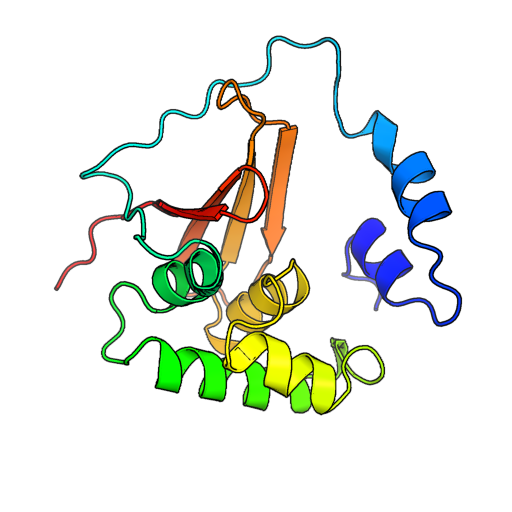8 90 ASP A O 1
ATOM 729 N N . GLU A 1 91 ? 15.097 -6.951 -10.253 1.00 93.31 91 GLU A N 1
ATOM 730 C CA . GLU A 1 91 ? 15.408 -7.574 -8.963 1.00 93.31 91 GLU A CA 1
ATOM 731 C C . GLU A 1 91 ? 14.471 -7.054 -7.869 1.00 93.31 91 GLU A C 1
ATOM 733 O O . GLU A 1 91 ? 13.857 -7.853 -7.161 1.00 93.31 91 GLU A O 1
ATOM 738 N N . ASN A 1 92 ? 14.252 -5.739 -7.801 1.00 88.81 92 ASN A N 1
ATOM 739 C CA . ASN A 1 92 ? 13.285 -5.120 -6.897 1.00 88.81 92 ASN A CA 1
ATOM 740 C C . ASN A 1 92 ? 11.872 -5.675 -7.135 1.00 88.81 92 ASN A C 1
ATOM 742 O O . ASN A 1 92 ? 11.187 -6.077 -6.192 1.00 88.81 92 ASN A O 1
ATOM 746 N N . LEU A 1 93 ? 11.434 -5.764 -8.395 1.00 92.38 93 LEU A N 1
ATOM 747 C CA . LEU A 1 93 ? 10.118 -6.313 -8.740 1.00 92.38 93 LEU A CA 1
ATOM 748 C C . LEU A 1 93 ? 9.991 -7.810 -8.405 1.00 92.38 93 LEU A C 1
ATOM 750 O O . LEU A 1 93 ? 8.894 -8.277 -8.076 1.00 92.38 93 LEU A O 1
ATOM 754 N N . ALA A 1 94 ? 11.076 -8.581 -8.508 1.00 93.69 94 ALA A N 1
ATOM 755 C CA . ALA A 1 94 ? 11.119 -9.986 -8.102 1.00 93.69 94 ALA A CA 1
ATOM 756 C C . ALA A 1 94 ? 11.082 -10.135 -6.570 1.00 93.69 94 ALA A C 1
ATOM 758 O O . ALA A 1 94 ? 10.315 -10.932 -6.028 1.00 93.69 94 ALA A O 1
ATOM 759 N N . ASP A 1 95 ? 11.839 -9.320 -5.846 1.00 92.19 95 ASP A N 1
ATOM 760 C CA . ASP A 1 95 ? 11.860 -9.342 -4.387 1.00 92.19 95 ASP A CA 1
ATOM 761 C C . ASP A 1 95 ? 10.509 -8.960 -3.786 1.00 92.19 95 ASP A C 1
ATOM 763 O O . ASP A 1 95 ? 10.037 -9.609 -2.847 1.00 92.19 95 ASP A O 1
ATOM 767 N N . VAL A 1 96 ? 9.858 -7.945 -4.351 1.00 88.81 96 VAL A N 1
ATOM 768 C CA . VAL A 1 96 ? 8.524 -7.507 -3.941 1.00 88.81 96 VAL A CA 1
ATOM 769 C C . VAL A 1 96 ? 7.490 -8.608 -4.201 1.00 88.81 96 VAL A C 1
ATOM 771 O O . VAL A 1 96 ? 6.757 -8.982 -3.282 1.00 88.81 96 VAL A O 1
ATOM 774 N N . ARG A 1 97 ? 7.453 -9.199 -5.408 1.00 90.62 97 ARG A N 1
ATOM 775 C CA . ARG A 1 97 ? 6.456 -10.241 -5.734 1.00 90.62 97 ARG A CA 1
ATOM 776 C C . ARG A 1 97 ? 6.641 -11.525 -4.918 1.00 90.62 97 ARG A C 1
ATOM 778 O O . ARG A 1 97 ? 5.668 -12.215 -4.625 1.00 90.62 97 ARG A O 1
ATOM 785 N N . GLU A 1 98 ? 7.876 -11.858 -4.543 1.00 90.19 98 GLU A N 1
ATOM 786 C CA . GLU A 1 98 ? 8.186 -13.076 -3.784 1.00 90.19 98 GLU A CA 1
ATOM 787 C C . GLU A 1 98 ? 8.062 -12.869 -2.260 1.00 90.19 98 GLU A C 1
ATOM 789 O O . GLU A 1 98 ? 8.036 -13.842 -1.496 1.00 90.19 98 GLU A O 1
ATOM 794 N N . GLY A 1 99 ? 7.882 -11.620 -1.811 1.00 86.44 99 GLY A N 1
ATOM 795 C CA . GLY A 1 99 ? 7.776 -11.236 -0.399 1.00 86.44 99 GLY A CA 1
ATOM 796 C C . GLY A 1 99 ? 9.130 -11.135 0.314 1.00 86.44 99 GLY A C 1
ATOM 797 O O . GLY A 1 99 ? 9.203 -11.205 1.546 1.00 86.44 99 GLY A O 1
ATOM 798 N N . ARG A 1 100 ? 10.224 -11.005 -0.444 1.00 89.06 100 ARG A N 1
ATOM 799 C CA . ARG A 1 100 ? 11.569 -10.763 0.096 1.00 89.06 100 ARG A CA 1
ATOM 800 C C . ARG A 1 100 ? 11.779 -9.297 0.471 1.00 89.06 100 ARG A C 1
ATOM 802 O O . ARG A 1 100 ? 12.416 -9.047 1.496 1.00 89.06 100 ARG A O 1
ATOM 809 N N . ALA A 1 101 ? 11.162 -8.374 -0.266 1.00 87.12 101 ALA A N 1
ATOM 810 C CA . ALA A 1 101 ? 11.088 -6.953 0.065 1.00 87.12 101 ALA A CA 1
ATOM 811 C C . ALA A 1 101 ? 9.736 -6.586 0.699 1.00 87.12 101 ALA A C 1
ATOM 813 O O . ALA A 1 101 ? 8.715 -7.218 0.427 1.00 87.12 101 ALA A O 1
ATOM 814 N N . ILE A 1 102 ? 9.739 -5.561 1.558 1.00 83.94 102 ILE A N 1
ATOM 815 C CA . ILE A 1 102 ? 8.514 -4.999 2.139 1.00 83.94 102 ILE A CA 1
ATOM 816 C C . ILE A 1 102 ? 7.895 -4.050 1.104 1.00 83.94 102 ILE A C 1
ATOM 818 O O . ILE A 1 102 ? 8.585 -3.125 0.672 1.00 83.94 102 ILE A O 1
ATOM 822 N N . PRO A 1 103 ? 6.619 -4.231 0.730 1.00 86.06 103 PRO A N 1
ATOM 823 C CA . PRO A 1 103 ? 5.940 -3.315 -0.173 1.00 86.06 103 PRO A CA 1
ATOM 824 C C . PRO A 1 103 ? 5.855 -1.892 0.389 1.00 86.06 103 PRO A C 1
ATOM 826 O O . PRO A 1 103 ? 5.685 -1.673 1.591 1.00 86.06 103 PRO A O 1
ATOM 829 N N . THR A 1 104 ? 5.938 -0.915 -0.501 1.00 86.62 104 THR A N 1
ATOM 830 C CA . THR A 1 104 ? 6.051 0.508 -0.195 1.00 86.62 104 THR A CA 1
ATOM 831 C C . THR A 1 104 ? 4.901 1.307 -0.815 1.00 86.62 104 THR A C 1
ATOM 833 O O . THR A 1 104 ? 3.884 0.775 -1.260 1.00 86.62 104 THR A O 1
ATOM 836 N N . GLU A 1 105 ? 5.047 2.630 -0.828 1.00 90.38 105 GLU A N 1
ATOM 837 C CA . GLU A 1 105 ? 4.100 3.537 -1.472 1.00 90.38 105 GLU A CA 1
ATOM 838 C C . GLU A 1 105 ? 4.030 3.362 -2.997 1.00 90.38 105 GLU A C 1
ATOM 840 O O . GLU A 1 105 ? 3.000 3.689 -3.587 1.00 90.38 105 GLU A O 1
ATOM 845 N N . LEU A 1 106 ? 5.074 2.815 -3.636 1.00 91.94 106 LEU A N 1
ATOM 846 C CA . LEU A 1 106 ? 5.093 2.580 -5.084 1.00 91.94 106 LEU A CA 1
ATOM 847 C C . LEU A 1 106 ? 4.061 1.523 -5.491 1.00 91.94 106 LEU A C 1
ATOM 849 O O . LEU A 1 106 ? 3.313 1.726 -6.447 1.00 91.94 106 LEU A O 1
ATOM 853 N N . GLU A 1 107 ? 3.950 0.438 -4.726 1.00 95.00 107 GLU A N 1
ATOM 854 C CA . GLU A 1 107 ? 2.960 -0.616 -4.953 1.00 95.00 107 GLU A CA 1
ATOM 855 C C . GLU A 1 107 ? 1.531 -0.098 -4.740 1.00 95.00 107 GLU A C 1
ATOM 857 O O . GLU A 1 107 ? 0.623 -0.457 -5.489 1.00 95.00 107 GLU A O 1
ATOM 862 N N . ILE A 1 108 ? 1.319 0.784 -3.755 1.00 95.62 108 ILE A N 1
ATOM 863 C CA . ILE A 1 108 ? 0.004 1.393 -3.487 1.00 95.62 108 ILE A CA 1
ATOM 864 C C . ILE A 1 108 ? -0.381 2.349 -4.617 1.00 95.62 108 ILE A C 1
ATOM 866 O O . ILE A 1 108 ? -1.512 2.313 -5.110 1.00 95.62 108 ILE A O 1
ATOM 870 N N . TYR A 1 109 ? 0.563 3.180 -5.061 1.00 95.31 109 TYR A N 1
ATOM 871 C CA . TYR A 1 109 ? 0.370 4.056 -6.207 1.00 95.31 109 TYR A CA 1
ATOM 872 C C . TYR A 1 109 ? 0.020 3.243 -7.456 1.00 95.31 109 TYR A C 1
ATOM 874 O O . TYR A 1 109 ? -1.003 3.511 -8.089 1.00 95.31 109 TYR A O 1
ATOM 882 N N . ALA A 1 110 ? 0.799 2.210 -7.775 1.00 96.06 110 ALA A N 1
ATOM 883 C CA . ALA A 1 110 ? 0.537 1.356 -8.923 1.00 96.06 110 ALA A CA 1
ATOM 884 C C . ALA A 1 110 ? -0.822 0.656 -8.822 1.00 96.06 110 ALA A C 1
ATOM 886 O O . ALA A 1 110 ? -1.574 0.660 -9.792 1.00 96.06 110 ALA A O 1
ATOM 887 N N . ALA A 1 111 ? -1.192 0.146 -7.644 1.00 97.00 111 ALA A N 1
ATOM 888 C CA . ALA A 1 111 ? -2.497 -0.471 -7.422 1.00 97.00 111 ALA A CA 1
ATOM 889 C C . ALA A 1 111 ? -3.649 0.523 -7.643 1.00 97.00 111 ALA A C 1
ATOM 891 O O . ALA A 1 111 ? -4.649 0.168 -8.266 1.00 97.00 111 ALA A O 1
ATOM 892 N N . SER A 1 112 ? -3.494 1.780 -7.207 1.00 96.38 112 SER A N 1
ATOM 893 C CA . SER A 1 112 ? -4.494 2.832 -7.450 1.00 96.38 112 SER A CA 1
ATOM 894 C C . SER A 1 112 ? -4.737 3.051 -8.948 1.00 96.38 112 SER A C 1
ATOM 896 O O . SER A 1 112 ? -5.881 3.212 -9.377 1.00 96.38 112 SER A O 1
ATOM 898 N N . LYS A 1 113 ? -3.675 2.999 -9.764 1.00 95.94 113 LYS A N 1
ATOM 899 C CA . LYS A 1 113 ? -3.755 3.169 -11.222 1.00 95.94 113 LYS A CA 1
ATOM 900 C C . LYS A 1 113 ? -4.283 1.923 -11.920 1.00 95.94 113 LYS A C 1
ATOM 902 O O . LYS A 1 113 ? -5.185 2.045 -12.741 1.00 95.94 113 LYS A O 1
ATOM 907 N N . MET A 1 114 ? -3.772 0.751 -11.548 1.00 96.12 114 MET A N 1
ATOM 908 C CA . MET A 1 114 ? -4.142 -0.539 -12.130 1.00 96.12 114 MET A CA 1
ATOM 909 C C . MET A 1 114 ? -5.639 -0.815 -11.991 1.00 96.12 114 MET A C 1
ATOM 911 O O . MET A 1 114 ? -6.276 -1.248 -12.946 1.00 96.12 114 MET A O 1
ATOM 915 N N . HIS A 1 115 ? -6.203 -0.532 -10.815 1.00 94.75 115 HIS A N 1
ATOM 916 C CA . HIS A 1 115 ? -7.618 -0.785 -10.537 1.00 94.75 115 HIS A CA 1
ATOM 917 C C . HIS A 1 115 ? -8.536 0.406 -10.796 1.00 94.75 115 HIS A C 1
ATOM 919 O O . HIS A 1 115 ? -9.759 0.261 -10.796 1.00 94.75 115 HIS A O 1
ATOM 925 N N . GLY A 1 116 ? -7.972 1.603 -10.953 1.00 95.19 116 GLY A N 1
ATOM 926 C CA . GLY A 1 116 ? -8.752 2.832 -10.917 1.00 95.19 116 GLY A CA 1
ATOM 927 C C . GLY A 1 116 ? -9.442 3.019 -9.563 1.00 95.19 116 GLY A C 1
ATOM 928 O O . GLY A 1 116 ? -10.641 3.281 -9.517 1.00 95.19 116 GLY A O 1
ATOM 929 N N . TRP A 1 117 ? -8.715 2.848 -8.457 1.00 95.62 117 TRP A N 1
ATOM 930 C CA . TRP A 1 117 ? -9.222 3.049 -7.094 1.00 95.62 117 TRP A CA 1
ATOM 931 C C . TRP A 1 117 ? -8.570 4.265 -6.451 1.00 95.62 117 TRP A C 1
ATOM 933 O O . TRP A 1 117 ? -7.376 4.500 -6.627 1.00 95.62 117 TRP A O 1
ATOM 943 N N . ASN A 1 118 ? -9.326 5.001 -5.642 1.00 95.38 118 ASN A N 1
ATOM 944 C CA . ASN A 1 118 ? -8.716 5.889 -4.663 1.00 95.38 118 ASN A CA 1
ATOM 945 C C . ASN A 1 118 ? -8.264 5.042 -3.477 1.00 95.38 118 ASN A C 1
ATOM 947 O O . ASN A 1 118 ? -9.082 4.366 -2.856 1.00 95.38 118 ASN A O 1
ATOM 951 N N . ILE A 1 119 ? -6.982 5.090 -3.130 1.00 95.88 119 ILE A N 1
ATOM 952 C CA . ILE A 1 119 ? -6.464 4.342 -1.981 1.00 95.88 119 ILE A CA 1
ATOM 953 C C . ILE A 1 119 ? -5.971 5.332 -0.935 1.00 95.88 119 ILE A C 1
ATOM 955 O O . ILE A 1 119 ? -5.003 6.050 -1.161 1.00 95.88 119 ILE A O 1
ATOM 959 N N . THR A 1 120 ? -6.642 5.383 0.211 1.00 95.19 120 THR A N 1
ATOM 960 C CA . THR A 1 120 ? -6.232 6.188 1.363 1.00 95.19 120 THR A CA 1
ATOM 961 C C . THR A 1 120 ? -5.386 5.344 2.302 1.00 95.19 120 THR A C 1
ATOM 963 O O . THR A 1 120 ? -5.884 4.385 2.882 1.00 95.19 120 THR A O 1
ATOM 966 N N . LEU A 1 121 ? -4.120 5.711 2.479 1.00 94.31 121 LEU A N 1
ATOM 967 C CA . LEU A 1 121 ? -3.204 5.121 3.444 1.00 94.31 121 LEU A CA 1
ATOM 968 C C . LEU A 1 121 ? -3.170 5.963 4.722 1.00 94.31 121 LEU A C 1
ATOM 970 O O . LEU A 1 121 ? -2.758 7.121 4.700 1.00 94.31 121 LEU A O 1
ATOM 974 N N . LYS A 1 122 ? -3.550 5.354 5.845 1.00 91.94 122 LYS A N 1
ATOM 975 C CA . LYS A 1 122 ? -3.383 5.892 7.198 1.00 91.94 122 LYS A CA 1
ATOM 976 C C . LYS A 1 122 ? -2.192 5.212 7.876 1.00 91.94 122 LYS A C 1
ATOM 978 O O . LYS A 1 122 ? -2.273 4.034 8.211 1.00 91.94 122 LYS A O 1
ATOM 983 N N . ALA A 1 123 ? -1.091 5.921 8.097 1.00 90.94 123 ALA A N 1
ATOM 984 C CA . ALA A 1 123 ? 0.016 5.393 8.892 1.00 90.94 123 ALA A CA 1
ATOM 985 C C . ALA A 1 123 ? -0.235 5.640 10.384 1.00 90.94 123 ALA A C 1
ATOM 987 O O . ALA A 1 123 ? -0.717 6.710 10.760 1.00 90.94 123 ALA A O 1
ATOM 988 N N . VAL A 1 124 ? 0.095 4.668 11.232 1.00 85.19 124 VAL A N 1
ATOM 989 C CA . VAL A 1 124 ? -0.071 4.748 12.688 1.00 85.19 124 VAL A CA 1
ATOM 990 C C . VAL A 1 124 ? 1.222 4.410 13.428 1.00 85.19 124 VAL A C 1
ATOM 992 O O . VAL A 1 124 ? 2.076 3.699 12.899 1.00 85.19 124 VAL A O 1
ATOM 995 N N . ASP A 1 125 ? 1.373 4.945 14.640 1.00 84.75 125 ASP A N 1
ATOM 996 C CA . ASP A 1 125 ? 2.435 4.562 15.578 1.00 84.75 125 ASP A CA 1
ATOM 997 C C . ASP A 1 125 ? 2.060 3.310 16.392 1.00 84.75 125 ASP A C 1
ATOM 999 O O . ASP A 1 125 ? 0.959 2.771 16.258 1.00 84.75 125 ASP A O 1
ATOM 1003 N N . ASP A 1 126 ? 2.965 2.855 17.263 1.00 81.31 126 ASP A N 1
ATOM 1004 C CA . ASP A 1 126 ? 2.766 1.681 18.130 1.00 81.31 126 ASP A CA 1
ATOM 1005 C C . ASP A 1 126 ? 1.545 1.820 19.060 1.00 81.31 126 ASP A C 1
ATOM 1007 O O . ASP A 1 126 ? 0.969 0.832 19.513 1.00 81.31 126 ASP A O 1
ATOM 1011 N N . GLY A 1 127 ? 1.111 3.056 19.328 1.00 80.62 127 GLY A N 1
ATOM 1012 C CA . GLY A 1 127 ? -0.106 3.370 20.072 1.00 80.62 127 GLY A CA 1
ATOM 1013 C C . GLY A 1 127 ? -1.369 3.401 19.209 1.00 80.62 127 GLY A C 1
ATOM 1014 O O . GLY A 1 127 ? -2.408 3.858 19.690 1.00 80.62 127 GLY A O 1
ATOM 1015 N N . SER A 1 128 ? -1.294 2.961 17.948 1.00 80.06 128 SER A N 1
ATOM 1016 C CA . SER A 1 128 ? -2.354 3.062 16.934 1.00 80.06 128 SER A CA 1
ATOM 1017 C C . SER A 1 128 ? -2.808 4.498 16.658 1.00 80.06 128 SER A C 1
ATOM 1019 O O . SER A 1 128 ? -3.949 4.733 16.249 1.00 80.06 128 SER A O 1
ATOM 1021 N N . ARG A 1 129 ? -1.945 5.491 16.897 1.00 83.31 129 ARG A N 1
ATOM 1022 C CA . ARG A 1 129 ? -2.284 6.890 16.639 1.00 83.31 129 ARG A CA 1
ATOM 1023 C C . ARG A 1 129 ? -1.818 7.304 15.253 1.00 83.31 129 ARG A C 1
ATOM 1025 O O . ARG A 1 129 ? -0.694 7.011 14.861 1.00 83.31 129 ARG A O 1
ATOM 1032 N N . LEU A 1 130 ? -2.679 8.011 14.529 1.00 85.25 130 LEU A N 1
ATOM 1033 C CA . LEU A 1 130 ? -2.443 8.464 13.163 1.00 85.25 130 LEU A CA 1
ATOM 1034 C C . LEU A 1 130 ? -1.217 9.382 13.090 1.00 85.25 130 LEU A C 1
ATOM 1036 O O . LEU A 1 130 ? -1.206 10.460 13.683 1.00 85.25 130 LEU A O 1
ATOM 1040 N N . THR A 1 131 ? -0.209 8.969 12.331 1.00 86.50 131 THR A N 1
ATOM 1041 C CA . THR A 1 131 ? 1.019 9.734 12.087 1.00 86.50 131 THR A CA 1
ATOM 1042 C C . THR A 1 131 ? 1.001 10.425 10.733 1.00 86.50 131 THR A C 1
ATOM 1044 O O . THR A 1 131 ? 1.525 11.529 10.607 1.00 86.50 131 THR A O 1
ATOM 1047 N N . SER A 1 132 ? 0.357 9.819 9.735 1.00 86.69 132 SER A N 1
ATOM 1048 C CA . SER A 1 132 ? 0.118 10.430 8.430 1.00 86.69 132 SER A CA 1
ATOM 1049 C C . SER A 1 132 ? -1.120 9.842 7.755 1.00 86.69 132 SER A C 1
ATOM 1051 O O . SER A 1 132 ? -1.553 8.729 8.055 1.00 86.69 132 SER A O 1
ATOM 1053 N N . CYS A 1 133 ? -1.711 10.607 6.841 1.00 90.00 133 CYS A N 1
ATOM 1054 C CA . CYS A 1 133 ? -2.835 10.179 6.018 1.00 90.00 133 CYS A CA 1
ATOM 1055 C C . CYS A 1 133 ? -2.639 10.730 4.608 1.00 90.00 133 CYS A C 1
ATOM 1057 O O . CYS A 1 133 ? -2.446 11.936 4.445 1.00 90.00 133 CYS A O 1
ATOM 1059 N N . PHE A 1 134 ? -2.673 9.861 3.604 1.00 89.62 134 PHE A N 1
ATOM 1060 C CA . PHE A 1 134 ? -2.508 10.256 2.211 1.00 89.62 134 PHE A CA 1
ATOM 1061 C C . PHE A 1 134 ? -3.419 9.442 1.299 1.00 89.62 134 PHE A C 1
ATOM 1063 O O . PHE A 1 134 ? -3.611 8.251 1.528 1.00 89.62 134 PHE A O 1
ATOM 1070 N N . THR A 1 135 ? -3.945 10.067 0.247 1.00 93.12 135 THR A N 1
ATOM 1071 C CA . THR A 1 135 ? -4.809 9.404 -0.733 1.00 93.12 135 THR A CA 1
ATOM 1072 C C . THR A 1 135 ? -4.154 9.396 -2.111 1.00 93.12 135 THR A C 1
ATOM 1074 O O . THR A 1 135 ? -3.875 10.443 -2.694 1.00 93.12 135 THR A O 1
ATOM 1077 N N . TYR A 1 136 ? -3.947 8.198 -2.655 1.00 92.62 136 TYR A N 1
ATOM 1078 C CA . TYR A 1 136 ? -3.536 7.980 -4.038 1.00 92.62 136 TYR A CA 1
ATOM 1079 C C . TYR A 1 136 ? -4.779 8.012 -4.922 1.00 92.62 136 TYR A C 1
ATOM 1081 O O . TYR A 1 136 ? -5.594 7.091 -4.887 1.00 92.62 136 TYR A O 1
ATOM 1089 N N . HIS A 1 137 ? -4.940 9.095 -5.682 1.00 91.69 137 HIS A N 1
ATOM 1090 C CA . HIS A 1 137 ? -6.114 9.300 -6.526 1.00 91.69 137 HIS A CA 1
ATOM 1091 C C . HIS A 1 137 ? -5.987 8.620 -7.895 1.00 91.69 137 HIS A C 1
ATOM 1093 O O . HIS A 1 137 ? -4.990 8.793 -8.614 1.00 91.69 137 HIS A O 1
ATOM 1099 N N . ALA A 1 138 ? -7.047 7.923 -8.297 1.00 92.56 138 ALA A N 1
ATOM 1100 C CA . ALA A 1 138 ? -7.260 7.489 -9.674 1.00 92.56 138 ALA A CA 1
ATOM 1101 C C . ALA A 1 138 ? -8.034 8.565 -10.455 1.00 92.56 138 ALA A C 1
ATOM 1103 O O . ALA A 1 138 ? -8.899 9.233 -9.896 1.00 92.56 138 ALA A O 1
ATOM 1104 N N . GLU A 1 139 ? -7.741 8.747 -11.750 1.00 85.75 139 GLU A N 1
ATOM 1105 C CA . GLU A 1 139 ? -8.402 9.795 -12.554 1.00 85.75 139 GLU A CA 1
ATOM 1106 C C . GLU A 1 139 ? -9.908 9.543 -12.739 1.00 85.75 139 GLU A C 1
ATOM 1108 O O . GLU A 1 139 ? -10.674 10.496 -12.808 1.00 85.75 139 GLU A O 1
ATOM 1113 N N . ASN A 1 140 ? -10.333 8.275 -12.743 1.00 87.75 140 ASN A N 1
ATOM 1114 C CA . ASN A 1 140 ? -11.733 7.853 -12.817 1.00 87.75 140 ASN A CA 1
ATOM 1115 C C . ASN A 1 140 ? -11.999 6.778 -11.758 1.00 87.75 140 ASN A C 1
ATOM 1117 O O . ASN A 1 140 ? -12.179 5.604 -12.082 1.00 87.75 140 ASN A O 1
ATOM 1121 N N . ALA A 1 141 ? -11.923 7.170 -10.485 1.00 90.44 141 ALA A N 1
ATOM 1122 C CA . ALA A 1 141 ? -12.012 6.228 -9.377 1.00 90.44 141 ALA A CA 1
ATOM 1123 C C . ALA A 1 141 ? -13.363 5.490 -9.347 1.00 90.44 141 ALA A C 1
ATOM 1125 O O . ALA A 1 141 ? -14.421 6.116 -9.324 1.00 90.44 141 ALA A O 1
ATOM 1126 N N . THR A 1 142 ? -13.318 4.159 -9.320 1.00 92.38 142 THR A N 1
ATOM 1127 C CA . THR A 1 142 ? -14.496 3.278 -9.230 1.00 92.38 142 THR A CA 1
ATOM 1128 C C . THR A 1 142 ? -14.803 2.846 -7.797 1.00 92.38 142 THR A C 1
ATOM 1130 O O . THR A 1 142 ? -15.913 2.400 -7.509 1.00 92.38 142 THR A O 1
ATOM 1133 N N . LYS A 1 143 ? -13.821 2.973 -6.899 1.00 91.25 143 LYS A N 1
ATOM 1134 C CA . LYS A 1 143 ? -13.889 2.542 -5.502 1.00 91.25 143 LYS A CA 1
ATOM 1135 C C . LYS A 1 143 ? -12.945 3.383 -4.643 1.00 91.25 143 LYS A C 1
ATOM 1137 O O . LYS A 1 143 ? -11.863 3.755 -5.104 1.00 91.25 143 LYS A O 1
ATOM 1142 N N . ASP A 1 144 ? -13.336 3.616 -3.393 1.00 94.00 144 ASP A N 1
ATOM 1143 C CA . ASP A 1 144 ? -12.456 4.112 -2.337 1.00 94.00 144 ASP A CA 1
ATOM 1144 C C . ASP A 1 144 ? -12.015 2.938 -1.448 1.00 94.00 144 ASP A C 1
ATOM 1146 O O . ASP A 1 144 ? -12.823 2.112 -1.024 1.00 94.00 144 ASP A O 1
ATOM 1150 N N . VAL A 1 145 ? -10.717 2.843 -1.176 1.00 94.94 145 VAL A N 1
ATOM 1151 C CA . VAL A 1 145 ? -10.107 1.818 -0.324 1.00 94.94 145 VAL A CA 1
ATOM 1152 C C . VAL A 1 145 ? -9.357 2.511 0.800 1.00 94.94 145 VAL A C 1
ATOM 1154 O O . VAL A 1 145 ? -8.605 3.454 0.560 1.00 94.94 145 VAL A O 1
ATOM 1157 N N . ILE A 1 146 ? -9.534 2.041 2.035 1.00 94.50 146 ILE A N 1
ATOM 1158 C CA . ILE A 1 146 ? -8.819 2.569 3.200 1.00 94.50 146 ILE A CA 1
ATOM 1159 C C . ILE A 1 146 ? -7.862 1.499 3.717 1.00 94.50 146 ILE A C 1
ATOM 1161 O O . ILE A 1 146 ? -8.292 0.449 4.193 1.00 94.50 146 ILE A O 1
ATOM 1165 N N . LEU A 1 147 ? -6.569 1.797 3.649 1.00 94.50 147 LEU A N 1
ATOM 1166 C CA . LEU A 1 147 ? -5.490 1.023 4.244 1.00 94.50 147 LEU A CA 1
ATOM 1167 C C . LEU A 1 147 ? -5.022 1.683 5.540 1.00 94.50 147 LEU A C 1
ATOM 1169 O O . LEU A 1 147 ? -4.941 2.909 5.635 1.00 94.50 147 LEU A O 1
ATOM 1173 N N . VAL A 1 148 ? -4.647 0.864 6.515 1.00 92.12 148 VAL A N 1
ATOM 1174 C CA . VAL A 1 148 ? -3.861 1.280 7.680 1.00 92.12 148 VAL A CA 1
ATOM 1175 C C . VAL A 1 148 ? -2.513 0.581 7.635 1.00 92.12 148 VAL A C 1
ATOM 1177 O O . VAL A 1 148 ? -2.458 -0.609 7.334 1.00 92.12 148 VAL A O 1
ATOM 1180 N N . ARG A 1 149 ? -1.441 1.317 7.946 1.00 92.31 149 ARG A N 1
ATOM 1181 C CA . ARG A 1 149 ? -0.082 0.785 8.084 1.00 92.31 149 ARG A CA 1
ATOM 1182 C C . ARG A 1 149 ? 0.490 1.077 9.464 1.00 92.31 149 ARG A C 1
ATOM 1184 O O . ARG A 1 149 ? 0.575 2.242 9.845 1.00 92.31 149 ARG A O 1
ATOM 1191 N N . GLY A 1 150 ? 0.958 0.042 10.154 1.00 86.56 150 GLY A N 1
ATOM 1192 C CA . GLY A 1 150 ? 1.824 0.153 11.331 1.00 86.56 150 GLY A CA 1
ATOM 1193 C C . GLY A 1 150 ? 3.136 -0.580 11.058 1.00 86.56 150 GLY A C 1
ATOM 1194 O O . GLY A 1 150 ? 3.120 -1.780 10.799 1.00 86.56 150 GLY A O 1
ATOM 1195 N N . GLY A 1 151 ? 4.269 0.127 11.049 1.00 82.94 151 GLY A N 1
ATOM 1196 C CA . GLY A 1 151 ? 5.541 -0.459 10.603 1.00 82.94 151 GLY A CA 1
ATOM 1197 C C . GLY A 1 151 ? 5.474 -0.961 9.151 1.00 82.94 151 GLY A C 1
ATOM 1198 O O . GLY A 1 151 ? 5.044 -0.222 8.265 1.00 82.94 151 GLY A O 1
ATOM 1199 N N . GLY A 1 152 ? 5.893 -2.209 8.908 1.00 81.75 152 GLY A N 1
ATOM 1200 C CA . GLY A 1 152 ? 5.782 -2.888 7.607 1.00 81.75 152 GLY A CA 1
ATOM 1201 C C . GLY A 1 152 ? 4.435 -3.580 7.361 1.00 81.75 152 GLY A C 1
ATOM 1202 O O . GLY A 1 152 ? 4.251 -4.198 6.314 1.00 81.75 152 GLY A O 1
ATOM 1203 N N . TYR A 1 153 ? 3.500 -3.488 8.310 1.00 86.94 153 TYR A N 1
ATOM 1204 C CA . TYR A 1 153 ? 2.259 -4.253 8.323 1.00 86.94 153 TYR A CA 1
ATOM 1205 C C . TYR A 1 153 ? 1.063 -3.442 7.825 1.00 86.94 153 TYR A C 1
ATOM 1207 O O . TYR A 1 153 ? 0.873 -2.303 8.254 1.00 86.94 153 TYR A O 1
ATOM 1215 N N . PHE A 1 154 ? 0.212 -4.050 6.994 1.00 92.06 154 PHE A N 1
ATOM 1216 C CA . PHE A 1 154 ? -0.985 -3.423 6.434 1.00 92.06 154 PHE A CA 1
ATOM 1217 C C . PHE A 1 154 ? -2.280 -4.145 6.826 1.00 92.06 154 PHE A C 1
ATOM 1219 O O . PHE A 1 154 ? -2.335 -5.371 6.901 1.00 92.06 154 PHE A O 1
ATOM 1226 N N . ALA A 1 155 ? -3.347 -3.370 7.008 1.00 92.31 155 ALA A N 1
ATOM 1227 C CA . ALA A 1 155 ? -4.724 -3.845 7.113 1.00 92.31 155 ALA A CA 1
ATOM 1228 C C . ALA A 1 155 ? -5.629 -3.011 6.196 1.00 92.31 155 ALA A C 1
ATOM 1230 O O . ALA A 1 155 ? -5.346 -1.836 5.950 1.00 92.31 155 ALA A O 1
ATOM 1231 N N . VAL A 1 156 ? -6.730 -3.592 5.717 1.00 94.38 156 VAL A N 1
ATOM 1232 C CA . VAL A 1 156 ? -7.706 -2.897 4.863 1.00 94.38 156 VAL A CA 1
ATOM 1233 C C . VAL A 1 156 ? -9.066 -2.857 5.529 1.00 94.38 156 VAL A C 1
ATOM 1235 O O . VAL A 1 156 ? -9.524 -3.844 6.107 1.00 94.38 156 VAL A O 1
ATOM 1238 N N . LYS A 1 157 ? -9.721 -1.703 5.447 1.00 91.50 157 LYS A N 1
ATOM 1239 C CA . LYS A 1 157 ? -11.090 -1.547 5.915 1.00 91.50 157 LYS A CA 1
ATOM 1240 C C . LYS A 1 157 ? -12.022 -2.336 5.002 1.00 91.50 157 LYS A C 1
ATOM 1242 O O . LYS A 1 157 ? -11.984 -2.192 3.780 1.00 91.50 157 LYS A O 1
ATOM 1247 N N . VAL A 1 158 ? -12.862 -3.165 5.602 1.00 86.75 158 VAL A N 1
ATOM 1248 C CA . VAL A 1 158 ? -13.888 -3.922 4.894 1.00 86.75 158 VAL A CA 1
ATOM 1249 C C . VAL A 1 158 ? -15.111 -3.025 4.775 1.00 86.75 158 VAL A C 1
ATOM 1251 O O . VAL A 1 158 ? -15.975 -2.999 5.647 1.00 86.75 158 VAL A O 1
ATOM 1254 N N . ASP A 1 159 ? -15.189 -2.260 3.689 1.00 68.75 159 ASP A N 1
ATOM 1255 C CA . ASP A 1 159 ? -16.459 -1.658 3.292 1.00 68.75 159 ASP A CA 1
ATOM 1256 C C . ASP A 1 159 ? -17.272 -2.758 2.627 1.00 68.75 159 ASP A C 1
ATOM 1258 O O . ASP A 1 159 ? -17.063 -3.028 1.448 1.00 68.75 159 ASP A O 1
ATOM 1262 N N . GLY A 1 160 ? -18.094 -3.431 3.448 1.00 48.41 160 GLY A N 1
ATOM 1263 C CA . GLY A 1 160 ? -19.027 -4.500 3.090 1.00 48.41 160 GLY A CA 1
ATOM 1264 C C . GLY A 1 160 ? -18.879 -4.961 1.649 1.00 48.41 160 GLY A C 1
ATOM 1265 O O . GLY A 1 160 ? -19.588 -4.455 0.784 1.00 48.41 160 GLY A O 1
ATOM 1266 N N . TYR A 1 161 ? -17.924 -5.866 1.396 1.00 43.09 161 TYR A N 1
ATOM 1267 C CA . TYR A 1 161 ? -17.824 -6.555 0.115 1.00 43.09 161 TYR A CA 1
ATOM 1268 C C . TYR A 1 161 ? -19.183 -7.210 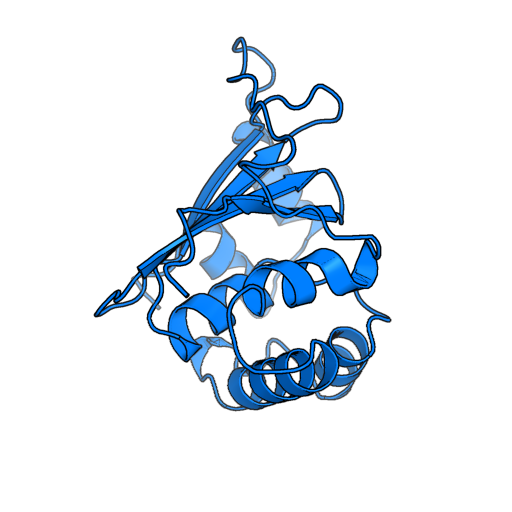-0.105 1.00 43.09 161 TYR A C 1
ATOM 1270 O O . TYR A 1 161 ? -19.506 -8.206 0.541 1.00 43.09 161 TYR A O 1
ATOM 1278 N N . VAL A 1 162 ? -20.029 -6.588 -0.922 1.00 33.84 162 VAL A N 1
ATOM 1279 C CA . VAL A 1 162 ? -21.247 -7.239 -1.378 1.00 33.84 162 VAL A CA 1
ATOM 1280 C C . VAL A 1 162 ? -20.747 -8.327 -2.317 1.00 33.84 162 VAL A C 1
ATOM 1282 O O . VAL A 1 162 ? -20.271 -8.023 -3.409 1.00 33.84 162 VAL A O 1
ATOM 1285 N N . LEU A 1 163 ? -20.730 -9.552 -1.784 1.00 35.56 163 LEU A N 1
ATOM 1286 C CA . LEU A 1 163 ? -20.572 -10.807 -2.517 1.00 35.56 163 LEU A CA 1
ATOM 1287 C C . LEU A 1 163 ? -21.461 -10.830 -3.764 1.00 35.56 163 LEU A C 1
ATOM 1289 O O . LEU A 1 163 ? -22.629 -10.384 -3.654 1.00 35.56 163 LEU A O 1
#

Secondary structure (DSSP, 8-state):
-TTS-HHHHHHTSTT--HHHHHHHHGGGS-SSS---B----TTTEE--S-STTHHHHHHHTTSSS-HHHHHHHHHHHHHH-GGGTTT--HHHHHHHHHTSSPP-HHHHHHHHHHHTEEEEEEEE-TT-BEEEEEEE--TT-SEEEEEEEETTEEEEE------

Organism: Phytophthora nicotianae (NCBI:txid4792)

Sequence (163 aa):
MDKLHAPLKDILRTDFNINTWHAAYQHLISDGATRELVRFSAPDWYIPVDERRSLFCCLVHGLDMSVYEYAMTLTNYMATLGDLDGLLDDENLADVREGRAIPTELEIYAASKMHGWNITLKAVDDGSRLTSCFTYHAENATKDVILVRGGGYFAVKVDGYVL